Protein AF-A0A7W8JJA3-F1 (afdb_monomer_lite)

Structure (mmCIF, N/CA/C/O backbone):
data_AF-A0A7W8JJA3-F1
#
_entry.id   AF-A0A7W8JJA3-F1
#
loop_
_atom_site.group_PDB
_atom_site.id
_atom_site.type_symbol
_atom_site.label_atom_id
_atom_site.label_alt_id
_atom_site.label_comp_id
_atom_site.label_asym_id
_atom_site.label_entity_id
_atom_site.label_seq_id
_atom_site.pdbx_PDB_ins_code
_atom_site.Cartn_x
_atom_site.Cartn_y
_atom_site.Cartn_z
_atom_site.occupancy
_atom_site.B_iso_or_equiv
_atom_site.auth_seq_id
_atom_site.auth_comp_id
_atom_site.auth_asym_id
_atom_site.auth_atom_id
_atom_site.pdbx_PDB_model_num
ATOM 1 N N . MET A 1 1 ? 2.379 -8.271 2.996 1.00 56.06 1 MET A N 1
ATOM 2 C CA . MET A 1 1 ? 2.492 -6.906 2.436 1.00 56.06 1 MET A CA 1
ATOM 3 C C . MET A 1 1 ? 3.837 -6.659 1.760 1.00 56.06 1 MET A C 1
ATOM 5 O O . MET A 1 1 ? 3.843 -6.436 0.558 1.00 56.06 1 MET A O 1
ATOM 9 N N . LEU A 1 2 ? 4.967 -6.807 2.464 1.00 58.34 2 LEU A N 1
ATOM 10 C CA . LEU A 1 2 ? 6.313 -6.573 1.903 1.00 58.34 2 LEU A CA 1
ATOM 11 C C . LEU A 1 2 ? 6.681 -7.440 0.679 1.00 58.34 2 LEU A C 1
ATOM 13 O O . LEU A 1 2 ? 7.404 -6.968 -0.191 1.00 58.34 2 LEU A O 1
ATOM 17 N N . SER A 1 3 ? 6.169 -8.671 0.558 1.00 59.91 3 SER A N 1
ATOM 18 C CA . SER A 1 3 ? 6.503 -9.552 -0.579 1.00 59.91 3 SER A CA 1
ATOM 19 C C . SER A 1 3 ? 5.957 -9.092 -1.935 1.00 59.91 3 SER A C 1
ATOM 21 O O . SER A 1 3 ? 6.543 -9.435 -2.954 1.00 59.91 3 SER A O 1
ATOM 23 N N . VAL A 1 4 ? 4.854 -8.333 -1.971 1.00 64.88 4 VAL A N 1
ATOM 24 C CA . VAL A 1 4 ? 4.301 -7.800 -3.234 1.00 64.88 4 VAL A CA 1
ATOM 25 C C . VAL A 1 4 ? 5.079 -6.559 -3.661 1.00 64.88 4 VAL A C 1
ATOM 27 O O . VAL A 1 4 ? 5.488 -6.477 -4.813 1.00 64.88 4 VAL A O 1
ATOM 30 N N . ALA A 1 5 ? 5.366 -5.657 -2.715 1.00 64.75 5 ALA A N 1
AT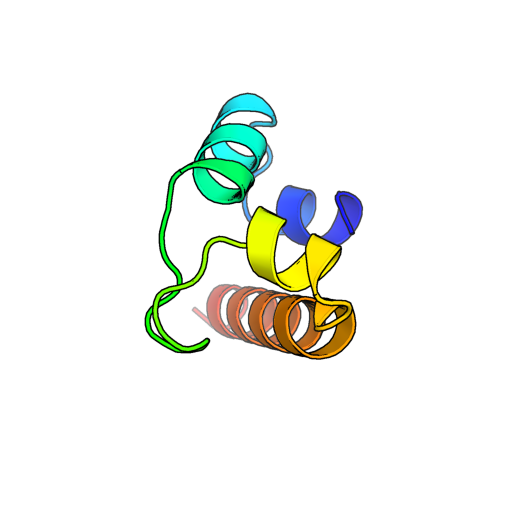OM 31 C CA . ALA A 1 5 ? 6.180 -4.468 -2.962 1.00 64.75 5 ALA A CA 1
ATOM 32 C C . ALA A 1 5 ? 7.605 -4.827 -3.421 1.00 64.75 5 ALA A C 1
ATOM 34 O O . ALA A 1 5 ? 8.087 -4.257 -4.390 1.00 64.75 5 ALA A O 1
ATOM 35 N N . ARG A 1 6 ? 8.228 -5.859 -2.828 1.00 60.25 6 ARG A N 1
ATOM 36 C CA . ARG A 1 6 ? 9.527 -6.394 -3.285 1.00 60.25 6 ARG A CA 1
ATOM 37 C C . ARG A 1 6 ? 9.518 -6.974 -4.699 1.00 60.25 6 ARG A C 1
ATOM 39 O O . ARG A 1 6 ? 10.567 -7.082 -5.321 1.00 60.25 6 ARG A O 1
ATOM 46 N N . GLY A 1 7 ? 8.353 -7.394 -5.190 1.00 64.62 7 GLY A N 1
ATOM 47 C CA . GLY A 1 7 ? 8.193 -7.843 -6.572 1.00 64.62 7 GLY A CA 1
ATOM 48 C C . GLY A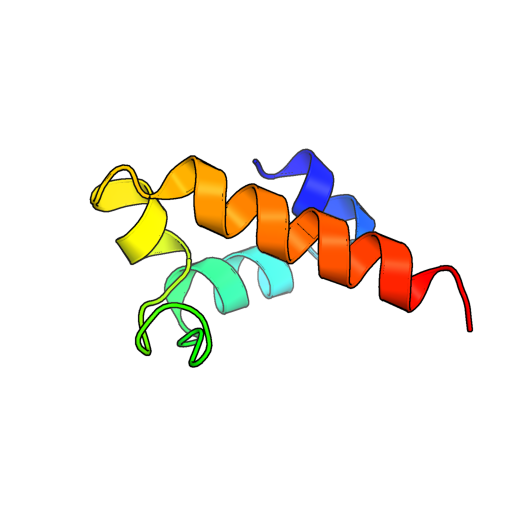 1 7 ? 8.103 -6.695 -7.580 1.00 64.62 7 GLY A C 1
ATOM 49 O O . GLY A 1 7 ? 8.145 -6.967 -8.775 1.00 64.62 7 GLY A O 1
ATOM 50 N N . ILE A 1 8 ? 7.946 -5.456 -7.104 1.00 66.81 8 ILE A N 1
ATOM 51 C CA . ILE A 1 8 ? 7.868 -4.227 -7.903 1.00 66.81 8 ILE A CA 1
ATOM 52 C C . ILE A 1 8 ? 9.197 -3.464 -7.798 1.00 66.81 8 ILE A C 1
ATOM 54 O O . ILE A 1 8 ? 9.766 -3.099 -8.819 1.00 66.81 8 ILE A O 1
ATOM 58 N N . GLU A 1 9 ? 9.725 -3.290 -6.583 1.00 72.31 9 GLU A N 1
ATOM 59 C CA . GLU A 1 9 ? 11.030 -2.677 -6.311 1.00 72.31 9 GLU A CA 1
ATOM 60 C C . GLU A 1 9 ? 11.835 -3.595 -5.369 1.00 72.31 9 GLU A C 1
ATOM 62 O O . GLU A 1 9 ? 11.435 -3.793 -4.216 1.00 72.31 9 GLU A O 1
ATOM 67 N N . PRO A 1 10 ? 12.940 -4.209 -5.834 1.00 73.88 10 PRO A N 1
ATOM 68 C CA . PRO A 1 10 ? 13.764 -5.085 -5.002 1.00 73.88 10 PRO A CA 1
ATOM 69 C C . PRO A 1 10 ? 14.531 -4.341 -3.897 1.00 73.88 10 PRO A C 1
ATOM 71 O O . PRO A 1 10 ? 14.920 -4.971 -2.908 1.00 73.88 10 PRO A O 1
ATOM 74 N N . ASP A 1 11 ? 14.750 -3.031 -4.039 1.00 80.50 11 ASP A N 1
ATOM 75 C CA . ASP A 1 11 ? 15.428 -2.200 -3.047 1.00 80.50 11 ASP A CA 1
ATOM 76 C C . ASP A 1 11 ? 14.529 -1.936 -1.825 1.00 80.50 11 ASP A C 1
ATOM 78 O O . ASP A 1 11 ? 13.527 -1.217 -1.873 1.00 80.50 11 ASP A O 1
ATOM 82 N N . GLY A 1 12 ? 14.901 -2.538 -0.694 1.00 76.69 12 GLY A N 1
ATOM 83 C CA . GLY A 1 12 ? 14.139 -2.447 0.547 1.00 76.69 12 GLY A CA 1
ATOM 84 C C . GLY A 1 12 ? 14.066 -1.036 1.131 1.00 76.69 12 GLY A C 1
ATOM 85 O O . GLY A 1 12 ? 13.039 -0.697 1.722 1.00 76.69 12 GLY A O 1
ATOM 86 N N . ASP A 1 13 ? 15.103 -0.217 0.946 1.00 84.50 13 ASP A N 1
ATOM 87 C CA . ASP A 1 13 ? 15.144 1.145 1.484 1.00 84.50 13 ASP A CA 1
ATOM 88 C C . ASP A 1 13 ? 14.223 2.062 0.685 1.00 84.50 13 ASP A C 1
ATOM 90 O O . ASP A 1 13 ? 13.479 2.856 1.263 1.00 84.50 13 ASP A O 1
ATOM 94 N N . LYS A 1 14 ? 14.174 1.883 -0.639 1.00 81.88 14 LYS A N 1
ATOM 95 C CA . LYS A 1 14 ? 13.204 2.585 -1.490 1.00 81.88 14 LYS A CA 1
ATOM 96 C C . LYS A 1 14 ? 11.768 2.185 -1.181 1.00 81.88 14 LYS A C 1
ATOM 98 O O . LYS A 1 14 ? 10.911 3.059 -1.077 1.00 81.88 14 LYS A O 1
ATOM 103 N N . VAL A 1 15 ? 11.501 0.892 -0.980 1.00 83.38 15 V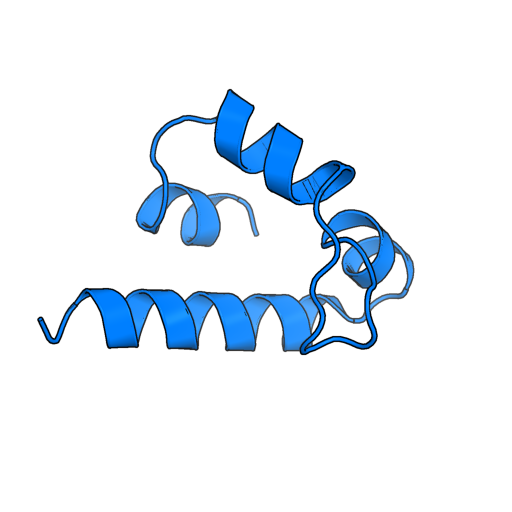AL A N 1
ATOM 104 C CA . VAL A 1 15 ? 10.162 0.415 -0.591 1.00 83.38 15 VAL A CA 1
ATOM 105 C C . VAL A 1 15 ? 9.741 1.006 0.754 1.00 83.38 15 VAL A C 1
ATOM 107 O O . VAL A 1 15 ? 8.603 1.447 0.892 1.00 83.38 15 VAL A O 1
ATOM 110 N N . MET A 1 16 ? 10.643 1.039 1.740 1.00 82.44 16 MET A N 1
ATOM 111 C CA . MET A 1 16 ? 10.381 1.665 3.040 1.00 82.44 16 MET A CA 1
ATOM 112 C C . MET A 1 16 ? 10.146 3.171 2.912 1.00 82.44 16 MET A C 1
ATOM 114 O O . MET A 1 16 ? 9.204 3.686 3.512 1.00 82.44 16 MET A O 1
ATOM 118 N N . HIS A 1 17 ? 10.960 3.865 2.113 1.00 86.56 17 HIS A N 1
ATOM 119 C CA . HIS A 1 17 ? 10.822 5.300 1.892 1.00 86.56 17 HIS A CA 1
ATOM 120 C C . HIS A 1 17 ? 9.478 5.645 1.247 1.00 86.56 17 HIS A C 1
ATOM 122 O O . HIS A 1 17 ? 8.734 6.459 1.793 1.00 86.56 17 HIS A O 1
ATOM 128 N N . TRP A 1 18 ? 9.117 4.960 0.159 1.00 86.19 18 TRP A N 1
ATOM 129 C CA . TRP A 1 18 ? 7.795 5.076 -0.459 1.00 86.19 18 TRP A CA 1
ATOM 130 C C . TRP A 1 18 ? 6.684 4.796 0.559 1.00 86.19 18 TRP A C 1
ATOM 132 O O . TRP A 1 18 ? 5.749 5.583 0.699 1.00 86.19 18 TRP A O 1
ATOM 142 N N . PHE A 1 19 ? 6.824 3.718 1.341 1.00 86.19 19 PHE A N 1
ATOM 143 C CA . PHE A 1 19 ? 5.803 3.295 2.294 1.00 86.19 19 PHE A CA 1
ATOM 144 C C . PHE A 1 19 ? 5.497 4.362 3.356 1.00 86.19 19 PHE A C 1
ATOM 146 O O . PHE A 1 19 ? 4.340 4.534 3.750 1.00 86.19 19 PHE A O 1
ATOM 153 N N . SER A 1 20 ? 6.520 5.077 3.832 1.00 87.69 20 SER A N 1
ATOM 154 C CA . SER A 1 20 ? 6.373 6.071 4.896 1.00 87.69 20 SER A CA 1
ATOM 155 C C . SER A 1 20 ? 6.190 7.507 4.421 1.00 87.69 20 SER A C 1
ATOM 157 O O . SER A 1 20 ? 5.617 8.301 5.166 1.00 87.69 20 SER A O 1
ATOM 159 N N . SER A 1 21 ? 6.722 7.864 3.253 1.00 85.38 21 SER A N 1
ATOM 160 C CA . SER A 1 21 ? 6.953 9.265 2.881 1.00 85.38 21 SER A CA 1
ATOM 161 C C . SER A 1 21 ? 6.219 9.708 1.623 1.00 85.38 21 SER A C 1
ATOM 163 O O . SER A 1 21 ? 5.992 10.907 1.480 1.00 85.38 21 SER A O 1
ATOM 165 N N . GLU A 1 22 ? 5.810 8.791 0.744 1.00 85.94 22 GLU A N 1
ATOM 166 C CA . GLU A 1 22 ? 5.096 9.161 -0.478 1.00 85.94 22 GLU A CA 1
ATOM 167 C C . GLU A 1 22 ? 3.580 9.043 -0.312 1.00 85.94 22 GLU A C 1
ATOM 169 O O . GLU A 1 22 ? 3.042 8.020 0.120 1.00 85.94 22 GLU A O 1
ATOM 174 N N . ALA A 1 23 ? 2.887 10.131 -0.647 1.00 87.06 23 ALA A N 1
ATOM 175 C CA . ALA A 1 23 ? 1.435 10.194 -0.656 1.00 87.06 23 ALA A CA 1
ATOM 176 C C . ALA A 1 23 ? 0.883 9.519 -1.915 1.00 87.06 23 ALA A C 1
ATOM 178 O O . ALA A 1 23 ? 1.297 9.820 -3.032 1.00 87.06 23 ALA A O 1
ATOM 179 N N . ILE A 1 24 ? -0.098 8.642 -1.728 1.00 86.38 24 ILE A N 1
ATOM 180 C CA . ILE A 1 24 ? -0.794 7.954 -2.808 1.00 86.38 24 ILE A CA 1
ATOM 1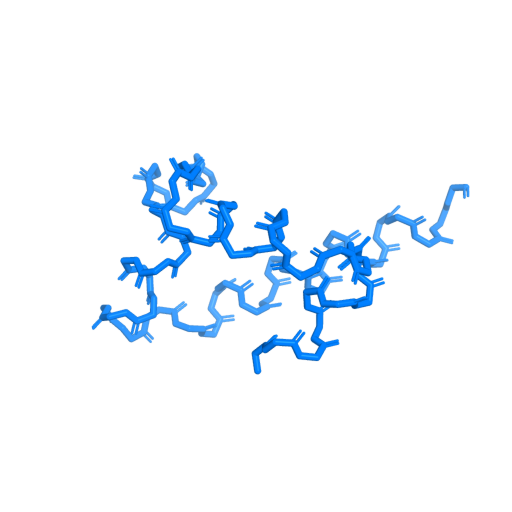81 C C . ILE A 1 24 ? -2.048 8.761 -3.146 1.00 86.38 24 ILE A C 1
ATOM 183 O O . ILE A 1 24 ? -3.052 8.699 -2.430 1.00 86.38 24 ILE A O 1
ATOM 187 N N . CYS A 1 25 ? -1.993 9.543 -4.225 1.00 85.81 25 CYS A N 1
ATOM 188 C CA . CYS A 1 25 ? -3.093 10.406 -4.668 1.00 85.81 25 CYS A CA 1
ATOM 189 C C . CYS A 1 25 ? -4.390 9.616 -4.906 1.00 85.81 25 CYS A C 1
ATOM 191 O O . CYS A 1 25 ? -5.468 10.046 -4.500 1.00 85.81 25 CYS A O 1
ATOM 193 N N . GLU A 1 26 ? -4.270 8.424 -5.484 1.00 81.31 26 GLU A N 1
ATOM 194 C CA . GLU A 1 26 ? -5.361 7.502 -5.803 1.00 81.31 26 GLU A CA 1
ATOM 195 C C . GLU A 1 26 ? -6.089 6.984 -4.555 1.00 81.31 26 GLU A C 1
ATOM 197 O O . GLU A 1 26 ? -7.249 6.588 -4.636 1.00 81.31 26 GLU A O 1
ATOM 202 N N . LEU A 1 27 ? -5.434 7.034 -3.390 1.00 84.00 27 LEU A N 1
ATOM 203 C CA . LEU A 1 27 ? -5.971 6.613 -2.095 1.00 84.00 27 LEU A CA 1
ATOM 204 C C . LEU A 1 27 ? -6.153 7.811 -1.150 1.00 84.00 27 LEU A C 1
ATOM 206 O O . LEU A 1 27 ? -5.966 7.716 0.064 1.00 84.00 27 LEU A O 1
ATOM 210 N N . GLY A 1 28 ? -6.524 8.962 -1.720 1.00 82.94 28 GLY A N 1
ATOM 211 C CA . GLY A 1 28 ? -6.869 10.168 -0.969 1.00 82.94 28 GLY A CA 1
ATOM 212 C C . GLY A 1 28 ? -5.663 10.958 -0.460 1.00 82.94 28 GLY A C 1
ATOM 213 O O . GLY A 1 28 ? -5.795 11.699 0.512 1.00 82.94 28 GLY A O 1
ATOM 214 N N . GLY A 1 29 ? -4.493 10.795 -1.083 1.00 87.38 29 GLY A N 1
ATOM 215 C CA . GLY A 1 29 ? -3.266 11.505 -0.711 1.00 87.38 29 GLY A CA 1
ATOM 216 C C . GLY A 1 29 ? -2.622 10.991 0.578 1.00 87.38 29 GLY A C 1
ATOM 217 O O . GLY A 1 29 ? -1.856 11.715 1.211 1.00 87.38 29 GLY A O 1
ATOM 218 N N . LYS A 1 30 ? -2.939 9.759 0.987 1.00 88.62 30 LYS A N 1
ATOM 219 C CA . LYS A 1 30 ? -2.388 9.128 2.193 1.00 88.62 30 LYS A CA 1
ATOM 220 C C . LYS A 1 30 ? -1.158 8.302 1.867 1.00 88.62 30 LYS A C 1
ATOM 222 O O . LYS A 1 30 ? -1.047 7.748 0.776 1.00 88.62 30 LYS A O 1
ATOM 227 N N . THR A 1 31 ? -0.245 8.180 2.821 1.00 89.81 31 THR A N 1
ATOM 228 C CA . THR A 1 31 ? 0.896 7.271 2.669 1.00 89.81 31 THR A CA 1
ATOM 229 C C . THR A 1 31 ? 0.457 5.821 2.841 1.00 89.81 31 THR A C 1
ATOM 231 O O . THR A 1 31 ? -0.545 5.523 3.501 1.00 89.81 31 THR A O 1
ATOM 234 N N . ALA A 1 32 ? 1.228 4.887 2.281 1.00 88.12 32 ALA A N 1
ATOM 235 C CA . ALA A 1 32 ? 0.963 3.460 2.448 1.00 88.12 32 ALA A CA 1
ATOM 236 C C . ALA A 1 32 ? 0.912 3.063 3.936 1.00 88.12 32 ALA A C 1
ATOM 238 O O . ALA A 1 32 ? 0.060 2.273 4.341 1.00 88.12 32 ALA A O 1
ATOM 239 N N . ARG A 1 33 ? 1.766 3.674 4.769 1.00 89.19 33 ARG A N 1
ATOM 240 C CA . ARG A 1 33 ? 1.738 3.518 6.225 1.00 89.19 33 ARG A CA 1
ATOM 241 C C . ARG A 1 33 ? 0.400 3.929 6.835 1.00 89.19 33 ARG A C 1
ATOM 243 O O . ARG A 1 33 ? -0.171 3.146 7.587 1.00 89.19 33 ARG A O 1
ATOM 250 N N . GLN A 1 34 ? -0.099 5.119 6.506 1.00 90.38 34 GLN A N 1
ATOM 251 C CA . GLN A 1 34 ? -1.376 5.613 7.032 1.00 90.38 34 GLN A CA 1
ATOM 252 C C . GLN A 1 34 ? -2.532 4.693 6.639 1.00 90.38 34 GLN A C 1
ATOM 254 O O . GLN A 1 34 ? -3.377 4.368 7.465 1.00 90.38 34 GLN A O 1
ATOM 259 N N . LEU A 1 35 ? -2.535 4.196 5.402 1.00 88.25 35 LEU A N 1
ATOM 260 C CA . LEU A 1 35 ? -3.563 3.271 4.925 1.00 88.25 35 LEU A CA 1
ATOM 261 C C . LEU A 1 35 ? -3.547 1.936 5.679 1.00 88.25 35 LEU A C 1
ATOM 263 O O . LEU A 1 35 ? -4.606 1.357 5.916 1.00 88.25 35 LEU A O 1
ATOM 267 N N . VAL A 1 36 ? -2.368 1.451 6.077 1.00 88.06 36 VAL A N 1
ATOM 268 C CA . VAL A 1 36 ? -2.239 0.255 6.921 1.00 88.06 36 VAL A CA 1
ATOM 269 C C . VAL A 1 36 ? -2.735 0.523 8.339 1.00 88.06 36 VAL A C 1
ATOM 271 O O . VAL A 1 36 ? -3.492 -0.286 8.874 1.00 88.06 36 VAL A O 1
ATOM 274 N N . GLU A 1 37 ? -2.341 1.651 8.933 1.00 90.25 37 GLU A N 1
ATOM 275 C CA . GLU A 1 37 ? -2.769 2.064 10.278 1.00 90.25 37 GLU A CA 1
ATOM 276 C C . GLU A 1 37 ? -4.295 2.261 10.359 1.00 90.25 37 GLU A C 1
ATOM 278 O O . GLU A 1 37 ? -4.912 1.919 11.365 1.00 90.25 37 GLU A O 1
ATOM 283 N N . GLU A 1 38 ? -4.927 2.717 9.276 1.00 90.81 38 GLU A N 1
ATOM 284 C CA . GLU A 1 38 ? -6.382 2.882 9.157 1.00 90.81 38 GLU A CA 1
ATOM 285 C C . GLU A 1 38 ? -7.137 1.592 8.778 1.00 90.81 38 GLU A C 1
ATOM 287 O O . GLU A 1 38 ? -8.358 1.609 8.626 1.00 90.81 38 GLU A O 1
ATOM 292 N N . GLY A 1 39 ? -6.442 0.467 8.576 1.00 90.12 39 GLY A N 1
ATOM 293 C CA . GLY A 1 39 ? -7.061 -0.801 8.174 1.00 90.12 39 GLY A CA 1
ATOM 294 C C . GLY A 1 39 ? -7.457 -0.891 6.693 1.00 90.12 39 GLY A C 1
ATOM 295 O O . GLY A 1 39 ? -7.997 -1.909 6.262 1.00 90.12 39 GLY A O 1
ATOM 296 N N . SER A 1 40 ? -7.109 0.105 5.872 1.00 88.69 40 SER A N 1
ATOM 297 C CA . SER A 1 40 ? -7.310 0.127 4.408 1.00 88.69 40 SER A CA 1
ATOM 298 C C . SER A 1 40 ? -6.273 -0.702 3.629 1.00 88.69 40 SER A C 1
ATOM 300 O O . SER A 1 40 ? -6.088 -0.550 2.421 1.00 88.69 40 SER A O 1
ATOM 302 N N . THR A 1 41 ? -5.629 -1.644 4.315 1.00 87.44 41 THR A N 1
ATOM 303 C CA . THR A 1 41 ? -4.620 -2.592 3.826 1.00 87.44 41 THR A CA 1
ATOM 304 C C . THR A 1 41 ? -5.032 -3.321 2.541 1.00 87.44 41 THR A C 1
ATOM 306 O O . THR A 1 41 ? -4.194 -3.541 1.667 1.00 87.44 41 THR A O 1
ATOM 309 N N . ALA A 1 42 ? -6.309 -3.689 2.400 1.00 87.38 42 ALA A N 1
ATOM 310 C CA . ALA A 1 42 ? -6.810 -4.402 1.224 1.00 87.38 42 ALA A CA 1
ATOM 311 C C . ALA A 1 42 ? -6.772 -3.543 -0.054 1.00 87.38 42 ALA A C 1
ATOM 313 O O . ALA A 1 42 ? -6.329 -4.027 -1.091 1.00 87.38 42 ALA A O 1
ATOM 314 N N . GLN A 1 43 ? -7.158 -2.265 0.036 1.00 86.00 43 GLN A N 1
ATOM 315 C CA . GLN A 1 43 ? -7.136 -1.330 -1.099 1.00 86.00 43 GLN A CA 1
ATOM 316 C C . GLN A 1 43 ? -5.700 -1.056 -1.562 1.00 86.00 43 GLN A C 1
ATOM 318 O O . GLN A 1 43 ? -5.408 -1.062 -2.755 1.00 86.00 43 GLN A O 1
ATOM 323 N N . LEU A 1 44 ? -4.779 -0.901 -0.605 1.00 86.19 44 LEU A N 1
ATOM 324 C CA . LEU A 1 44 ? -3.354 -0.744 -0.889 1.00 86.19 44 LEU A CA 1
ATOM 325 C C . LEU A 1 44 ? -2.769 -1.977 -1.603 1.00 86.19 44 LEU A C 1
ATOM 327 O O . LEU A 1 44 ? -1.975 -1.841 -2.531 1.00 86.19 44 LEU A O 1
ATOM 331 N N . LEU A 1 45 ? -3.156 -3.189 -1.192 1.00 85.75 45 LEU A N 1
ATOM 332 C CA . LEU A 1 45 ? -2.717 -4.423 -1.851 1.00 85.75 45 LEU A CA 1
ATOM 333 C C . LEU A 1 45 ? -3.272 -4.558 -3.271 1.00 85.75 45 LEU A C 1
ATOM 335 O O .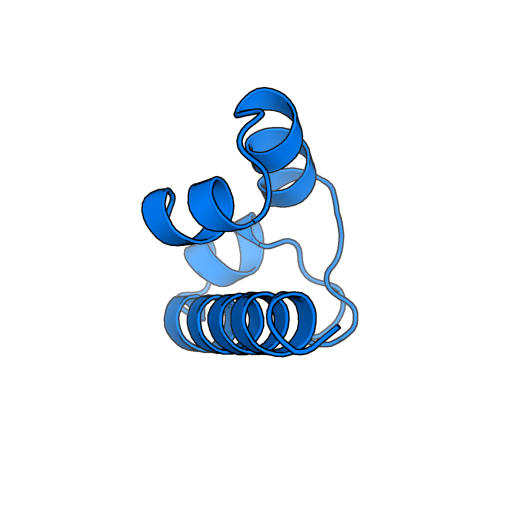 LEU A 1 45 ? -2.526 -4.962 -4.159 1.00 85.75 45 LEU A O 1
ATOM 339 N N . ASP A 1 46 ? -4.539 -4.213 -3.487 1.00 87.38 46 ASP A N 1
ATOM 340 C CA . ASP A 1 46 ? -5.181 -4.266 -4.804 1.00 87.38 46 ASP A CA 1
ATOM 341 C C . ASP A 1 46 ? -4.507 -3.312 -5.808 1.00 87.38 46 ASP A C 1
ATOM 343 O O . ASP A 1 46 ? -4.138 -3.712 -6.918 1.00 87.38 46 ASP A O 1
ATOM 347 N N . MET A 1 47 ? -4.200 -2.086 -5.369 1.00 85.81 47 MET A N 1
ATOM 348 C CA . MET A 1 47 ? -3.415 -1.123 -6.147 1.00 85.81 47 MET A CA 1
ATOM 349 C C . MET A 1 47 ? -2.028 -1.678 -6.504 1.00 85.81 47 MET A C 1
ATOM 351 O O . MET A 1 47 ? -1.616 -1.624 -7.663 1.00 85.81 47 MET A O 1
ATOM 355 N N . LEU A 1 48 ? -1.305 -2.251 -5.534 1.00 85.06 48 LEU A N 1
ATOM 356 C CA . LEU A 1 48 ? 0.019 -2.834 -5.779 1.00 85.06 48 LEU A CA 1
ATOM 357 C C . LEU A 1 48 ? -0.035 -4.003 -6.775 1.00 85.06 48 LEU A C 1
ATOM 359 O O . LEU A 1 48 ? 0.859 -4.145 -7.609 1.00 85.06 48 LEU A O 1
ATOM 363 N N . VAL A 1 49 ? -1.080 -4.832 -6.724 1.00 85.56 49 VAL A N 1
ATOM 364 C CA . VAL A 1 49 ? -1.295 -5.915 -7.697 1.00 85.56 49 VAL A CA 1
ATOM 365 C C . VAL A 1 49 ? -1.576 -5.351 -9.090 1.00 85.56 49 VAL A C 1
ATOM 367 O O . VAL A 1 49 ? -0.998 -5.835 -10.064 1.00 85.56 49 VAL A O 1
ATOM 370 N N . THR A 1 50 ? -2.396 -4.305 -9.187 1.00 84.69 50 THR A N 1
ATOM 371 C CA . THR A 1 50 ? -2.694 -3.617 -10.451 1.00 84.69 50 THR A CA 1
ATOM 372 C C . THR A 1 50 ? -1.430 -3.037 -11.082 1.00 84.69 50 THR A C 1
ATOM 374 O O . THR A 1 50 ? -1.162 -3.293 -12.255 1.00 84.69 50 THR A O 1
ATOM 377 N N . ILE A 1 51 ? -0.597 -2.343 -10.297 1.00 81.94 51 ILE A N 1
ATOM 378 C CA . ILE A 1 51 ? 0.692 -1.806 -10.759 1.00 81.94 51 ILE A CA 1
ATOM 379 C C . ILE A 1 51 ? 1.598 -2.937 -11.235 1.00 81.94 51 ILE A C 1
ATOM 381 O O . ILE A 1 51 ? 2.139 -2.863 -12.334 1.00 81.94 51 ILE A O 1
ATOM 385 N N . ARG A 1 52 ? 1.732 -4.011 -10.447 1.00 79.38 52 ARG A N 1
ATOM 386 C CA . ARG A 1 52 ? 2.563 -5.167 -10.805 1.00 79.38 52 ARG A CA 1
ATOM 387 C C . ARG A 1 52 ? 2.123 -5.816 -12.120 1.00 79.38 52 ARG A C 1
ATOM 389 O O . ARG A 1 52 ? 2.978 -6.213 -12.907 1.00 79.38 52 ARG A O 1
ATOM 396 N N . ASN A 1 53 ? 0.819 -5.944 -12.353 1.00 78.69 53 ASN A N 1
ATOM 397 C CA . ASN A 1 53 ? 0.285 -6.520 -13.587 1.00 78.69 53 ASN A CA 1
ATOM 398 C C . ASN A 1 53 ? 0.467 -5.567 -14.777 1.00 78.69 53 ASN A C 1
ATOM 400 O O . ASN A 1 53 ? 0.883 -6.015 -15.839 1.00 78.69 53 ASN A O 1
ATOM 404 N N . GLY A 1 54 ? 0.255 -4.260 -14.588 1.00 70.75 54 GLY A N 1
ATOM 405 C CA . GLY A 1 54 ? 0.506 -3.243 -15.616 1.00 70.75 54 GLY A CA 1
ATOM 406 C C . GLY A 1 54 ? 1.987 -3.079 -15.978 1.00 70.75 54 GLY A C 1
ATOM 407 O O . GLY A 1 54 ? 2.307 -2.778 -17.121 1.00 70.75 54 GLY A O 1
ATOM 408 N N . TYR A 1 55 ? 2.902 -3.336 -15.037 1.00 59.44 55 TYR A N 1
ATOM 409 C CA . TYR A 1 55 ? 4.349 -3.360 -15.289 1.00 59.44 55 TYR A CA 1
ATOM 410 C C . TYR A 1 5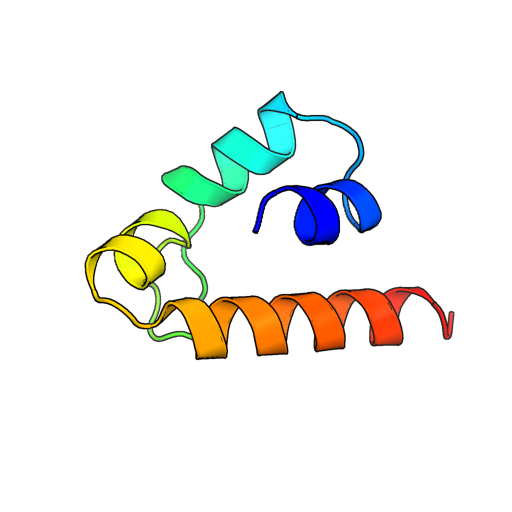5 ? 4.805 -4.591 -16.078 1.00 59.44 55 TYR A C 1
ATOM 412 O O . TYR A 1 55 ? 5.879 -4.574 -16.670 1.00 59.44 55 TYR A O 1
ATOM 420 N N . ARG A 1 56 ? 4.027 -5.679 -16.048 1.00 51.09 56 ARG A N 1
ATOM 421 C CA . ARG A 1 56 ? 4.383 -6.952 -16.688 1.00 51.09 56 ARG A CA 1
ATOM 422 C C . ARG A 1 56 ? 3.941 -7.035 -18.151 1.00 51.09 56 ARG A C 1
ATOM 424 O O . ARG A 1 56 ? 4.442 -7.892 -18.869 1.00 51.09 56 ARG A O 1
ATOM 431 N N . ASP A 1 57 ? 3.029 -6.163 -18.573 1.00 49.59 57 ASP A N 1
ATOM 432 C CA . ASP A 1 57 ? 2.443 -6.146 -19.920 1.00 49.59 57 ASP A CA 1
ATOM 433 C C . ASP A 1 57 ? 3.147 -5.160 -20.881 1.00 49.59 57 ASP A C 1
ATOM 435 O O . ASP A 1 57 ? 2.589 -4.789 -21.911 1.00 49.59 57 ASP A O 1
ATOM 439 N N . ARG A 1 58 ? 4.365 -4.702 -20.553 1.00 44.94 58 ARG A N 1
ATOM 440 C CA . ARG A 1 58 ? 5.123 -3.731 -21.358 1.00 44.94 58 ARG A CA 1
ATOM 441 C C . ARG A 1 58 ? 6.530 -4.201 -21.698 1.00 44.94 58 ARG A C 1
ATOM 443 O O . ARG A 1 58 ? 7.160 -4.850 -20.835 1.00 44.94 58 ARG A O 1
#

pLDDT: mean 79.37, std 11.84, range [44.94, 90.81]

Radius of gyration: 11.0 Å; chains: 1; bounding box: 23×21×32 Å

Foldseek 3Di:
DVVLLCLVPVDPVVSVCQQPPFFDVVVVRHHVVVCVVVVVVVVSVVVSVVVSVVVVVD

Sequence (58 aa):
MLSVARGIEPDGDKVMHWFSSEAICELGGKTARQLVEEGSTAQLLDMLVTIRNGYRDR

Secondary structure (DSSP, 8-state):
-HHHHTTT---HHHHHHHHHH-EEGGGTTEEHHHHHHTTTHHHHHHHHHHHHHHHH--